Protein AF-A0A402A003-F1 (afdb_monomer_lite)

InterPro domains:
  IPR013525 ABC-2 type transporter, transmembrane domain [PF01061] (1-75)

Sequence (117 aa):
MMILSALSGASFGLTLGTAVKPEQIGVMNATILLPLIFLGSAFFSWGGLASIRWFQIVTLFNPLTYAAEGMRGIMIPTGLPGSVPVLDFQWVILGLLVTIALFLVLGVRGFVSRAVR

Organism: NCBI:txid2014871

Radius of gyration: 15.88 Å; chains: 1; bounding box: 38×28×46 Å

pLDDT: mean 90.94, std 6.94, range [55.12, 98.06]

Secondary structure (DSSP, 8-state):
-HHHHHHHHHHHHHHHHHHS-GGGHHHHHHHHHHHHHHTTTTSS-TGGGTTSHHHHHHHHT-HHHHHHHHHHHHHS--SSTTPPP---HHHHHHHHHHHHHHHHHHHHHHHHHHH--

Structure (mmCIF, N/CA/C/O backbone):
data_AF-A0A402A003-F1
#
_entry.id   AF-A0A402A003-F1
#
loop_
_atom_site.group_PDB
_atom_site.id
_atom_site.type_symbol
_atom_site.label_atom_id
_atom_site.label_alt_id
_atom_site.label_comp_id
_atom_site.label_asym_id
_atom_site.label_entity_id
_atom_site.label_seq_id
_atom_site.pdbx_PDB_ins_code
_atom_site.Cartn_x
_atom_site.Cartn_y
_atom_site.Cartn_z
_atom_site.occupancy
_atom_site.B_iso_or_equiv
_atom_site.auth_seq_id
_atom_site.auth_comp_id
_atom_site.auth_asym_id
_atom_site.auth_atom_id
_atom_site.pdbx_PDB_model_num
ATOM 1 N N . MET A 1 1 ? 4.840 12.181 -6.209 1.00 89.75 1 MET A N 1
ATOM 2 C CA . MET A 1 1 ? 5.026 10.818 -5.663 1.00 89.75 1 MET A CA 1
ATOM 3 C C . MET A 1 1 ? 5.183 10.803 -4.156 1.00 89.75 1 MET A C 1
ATOM 5 O O . MET A 1 1 ? 4.328 10.207 -3.528 1.00 89.75 1 MET A O 1
ATOM 9 N N . MET A 1 2 ? 6.153 11.510 -3.560 1.00 92.56 2 MET A N 1
ATOM 10 C CA . MET A 1 2 ? 6.322 11.537 -2.092 1.00 92.56 2 MET A CA 1
ATOM 11 C C . MET A 1 2 ? 5.030 11.805 -1.305 1.00 92.56 2 MET A C 1
ATOM 13 O O . MET A 1 2 ? 4.711 11.044 -0.403 1.00 92.56 2 MET A O 1
ATOM 17 N N . ILE A 1 3 ? 4.260 12.834 -1.679 1.00 96.38 3 ILE A N 1
ATOM 18 C CA . ILE A 1 3 ? 3.006 13.173 -0.985 1.00 96.38 3 ILE A CA 1
ATOM 19 C C . ILE A 1 3 ? 1.978 12.037 -1.097 1.00 96.38 3 ILE A C 1
ATOM 21 O O . ILE A 1 3 ? 1.383 11.654 -0.098 1.00 96.38 3 ILE A O 1
ATOM 25 N N . LEU A 1 4 ? 1.796 11.460 -2.290 1.00 95.81 4 LEU A N 1
ATOM 26 C CA . LEU A 1 4 ? 0.855 10.353 -2.499 1.00 95.81 4 LEU A CA 1
ATOM 27 C C . LEU A 1 4 ? 1.279 9.103 -1.718 1.00 95.81 4 LEU A C 1
ATOM 29 O O . LEU A 1 4 ? 0.456 8.496 -1.043 1.00 95.81 4 LEU A O 1
ATOM 33 N N . SER A 1 5 ? 2.566 8.756 -1.744 1.00 95.12 5 SER A N 1
ATOM 34 C CA . SER A 1 5 ? 3.101 7.635 -0.968 1.00 95.12 5 SER A CA 1
ATOM 35 C C . SER A 1 5 ? 2.951 7.869 0.540 1.00 95.12 5 SER A C 1
ATOM 37 O O . SER A 1 5 ? 2.573 6.952 1.265 1.00 95.12 5 SER A O 1
ATOM 39 N N . ALA A 1 6 ? 3.179 9.097 1.017 1.00 96.06 6 ALA A N 1
ATOM 40 C CA . ALA A 1 6 ? 3.000 9.462 2.420 1.00 96.06 6 ALA A CA 1
ATOM 41 C C . ALA A 1 6 ? 1.527 9.383 2.851 1.00 96.06 6 ALA A C 1
ATOM 43 O O . ALA A 1 6 ? 1.228 8.791 3.884 1.00 96.06 6 ALA A O 1
ATOM 44 N N . LEU A 1 7 ? 0.597 9.907 2.046 1.00 97.25 7 LEU A N 1
ATOM 45 C CA . LEU A 1 7 ? -0.845 9.810 2.306 1.00 97.25 7 LEU A CA 1
ATOM 46 C C . LEU A 1 7 ? -1.334 8.357 2.278 1.00 97.25 7 LEU A C 1
ATOM 48 O O . LEU A 1 7 ? -2.146 7.955 3.111 1.00 97.25 7 LEU A O 1
ATOM 52 N N . SER A 1 8 ? -0.816 7.552 1.352 1.00 96.50 8 SER A N 1
ATOM 53 C CA . SER A 1 8 ? -1.082 6.116 1.279 1.00 96.50 8 SER A CA 1
ATOM 54 C C . SER A 1 8 ? -0.603 5.399 2.546 1.00 96.50 8 SER A C 1
ATOM 56 O O . SER A 1 8 ? -1.353 4.631 3.141 1.00 96.50 8 SER A O 1
ATOM 58 N N . GLY A 1 9 ? 0.620 5.680 3.004 1.00 94.50 9 GLY A N 1
ATOM 59 C CA . GLY A 1 9 ? 1.152 5.122 4.250 1.00 94.50 9 GLY A CA 1
ATOM 60 C C . GLY A 1 9 ? 0.372 5.577 5.487 1.00 94.50 9 GLY A C 1
ATOM 61 O O . GLY A 1 9 ? 0.055 4.760 6.348 1.00 94.50 9 GLY A O 1
ATOM 62 N N . ALA A 1 10 ? -0.000 6.857 5.553 1.00 95.81 10 ALA A N 1
ATOM 63 C CA . ALA A 1 10 ? -0.764 7.422 6.662 1.00 95.81 10 ALA A CA 1
ATOM 64 C C . ALA A 1 10 ? -2.183 6.836 6.754 1.00 95.81 10 ALA A C 1
ATOM 66 O O . ALA A 1 10 ? -2.619 6.445 7.835 1.00 95.81 10 ALA A O 1
ATOM 67 N N . SER A 1 11 ? -2.894 6.725 5.628 1.00 96.50 11 SER A N 1
ATOM 68 C CA . SER A 1 11 ? -4.236 6.122 5.577 1.00 96.50 11 SER A CA 1
ATOM 69 C C . SER A 1 11 ? -4.215 4.627 5.915 1.00 96.50 11 SER A C 1
ATOM 71 O O . SER A 1 11 ? -5.063 4.149 6.675 1.00 96.50 11 SER A O 1
ATOM 73 N N . PHE A 1 12 ? -3.208 3.897 5.430 1.00 94.62 12 PHE A N 1
ATOM 74 C CA . PHE A 1 12 ? -2.981 2.503 5.806 1.00 94.62 12 PHE A CA 1
ATOM 75 C C . PHE A 1 12 ? -2.706 2.358 7.312 1.00 94.62 12 PHE A C 1
ATOM 77 O O . PHE A 1 12 ? -3.363 1.566 7.989 1.00 94.62 12 PHE A O 1
ATOM 84 N N . GLY A 1 13 ? -1.807 3.180 7.864 1.00 93.06 13 GLY A N 1
ATOM 85 C CA . GLY A 1 13 ? -1.495 3.208 9.295 1.00 93.06 13 GLY A CA 1
ATOM 86 C C . GLY A 1 13 ? -2.708 3.541 10.170 1.00 93.06 13 GLY A C 1
ATOM 87 O O . GLY A 1 13 ? -2.933 2.873 11.179 1.00 93.06 13 GLY A O 1
ATOM 88 N N . LEU A 1 14 ? -3.542 4.502 9.754 1.00 94.75 14 LEU A N 1
ATOM 89 C CA . LEU A 1 14 ? -4.807 4.827 10.424 1.00 94.75 14 LEU A CA 1
ATOM 90 C C . LEU A 1 14 ? -5.755 3.619 10.459 1.00 94.75 14 LEU A C 1
ATOM 92 O O . LEU A 1 14 ? -6.367 3.335 11.490 1.00 94.75 14 LEU A O 1
ATOM 96 N N . THR A 1 15 ? -5.868 2.887 9.349 1.00 94.38 15 THR A N 1
ATOM 97 C CA . THR A 1 15 ? -6.706 1.679 9.292 1.00 94.38 15 THR A CA 1
ATOM 98 C C . THR A 1 15 ? -6.200 0.612 10.252 1.00 94.38 15 THR A C 1
ATOM 100 O O . THR A 1 15 ? -6.983 0.057 11.016 1.00 94.38 15 THR A O 1
ATOM 103 N N . LEU A 1 16 ? -4.892 0.354 10.282 1.00 92.25 16 LEU A N 1
ATOM 104 C CA . LEU A 1 16 ? -4.316 -0.625 11.205 1.00 92.25 16 LEU A CA 1
ATOM 105 C C . LEU A 1 16 ? -4.502 -0.222 12.673 1.00 92.25 16 LEU A C 1
ATOM 107 O O . LEU A 1 16 ? -4.943 -1.039 13.483 1.00 92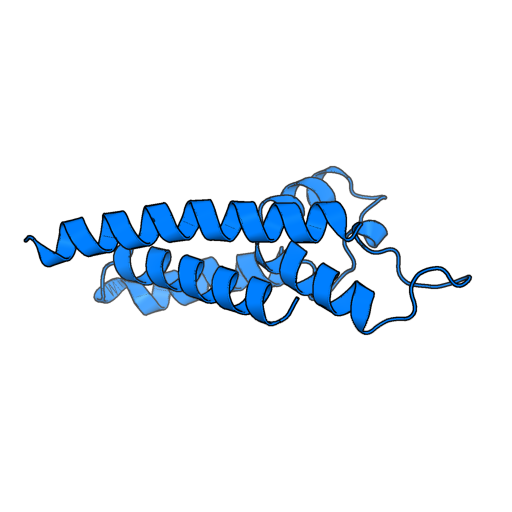.25 16 LEU A O 1
ATOM 111 N N . GLY A 1 17 ? -4.252 1.048 13.005 1.00 90.81 17 GLY A N 1
ATOM 112 C CA . GLY A 1 17 ? -4.425 1.570 14.364 1.00 90.81 17 GLY A CA 1
ATOM 113 C C . GLY A 1 17 ? -5.875 1.522 14.861 1.00 90.81 17 GLY A C 1
ATOM 114 O O . GLY A 1 17 ? -6.119 1.368 16.057 1.00 90.81 17 GLY A O 1
ATOM 115 N N . THR A 1 18 ? -6.848 1.604 13.951 1.00 92.25 18 THR A N 1
ATOM 116 C CA . THR A 1 18 ? -8.281 1.520 14.280 1.00 92.25 18 THR A CA 1
ATOM 117 C C . THR A 1 18 ? -8.847 0.102 14.197 1.00 92.25 18 THR A C 1
ATOM 119 O O . THR A 1 18 ? -9.856 -0.182 14.842 1.00 92.25 18 THR A O 1
ATOM 122 N N . ALA A 1 19 ? -8.211 -0.811 13.460 1.00 89.38 19 ALA A N 1
ATOM 123 C CA . ALA A 1 19 ? -8.647 -2.201 13.336 1.00 89.38 19 ALA A CA 1
ATOM 124 C C . ALA A 1 19 ? -8.131 -3.087 14.479 1.00 89.38 19 ALA A C 1
ATOM 126 O O . ALA A 1 19 ? -8.853 -3.959 14.960 1.00 89.38 19 ALA A O 1
ATOM 127 N N . VAL A 1 20 ? -6.905 -2.855 14.948 1.00 89.31 20 VAL A N 1
ATOM 128 C CA . VAL A 1 20 ? -6.234 -3.749 15.901 1.00 89.31 20 VAL A CA 1
ATOM 129 C C . VAL A 1 20 ? -6.428 -3.281 17.342 1.00 89.31 20 VAL A C 1
ATOM 131 O O . VAL A 1 20 ? -6.608 -2.090 17.617 1.00 89.31 20 VAL A O 1
ATOM 134 N N . LYS A 1 21 ? -6.493 -4.237 18.274 1.00 86.94 21 LYS A N 1
ATOM 135 C CA . LYS A 1 21 ? -6.551 -3.949 19.710 1.00 86.94 21 LYS A CA 1
ATOM 136 C C . LYS A 1 21 ? -5.150 -3.606 20.237 1.00 86.94 21 LYS A C 1
ATOM 138 O O . LYS A 1 21 ? -4.187 -4.208 19.758 1.00 86.94 21 LYS A O 1
ATOM 143 N N . PRO A 1 22 ? -5.006 -2.702 21.220 1.00 84.50 22 PRO A N 1
ATOM 144 C CA . PRO A 1 22 ? -3.697 -2.281 21.725 1.00 84.50 22 PRO A CA 1
ATOM 145 C C . PRO A 1 22 ? -2.781 -3.439 22.141 1.00 84.50 22 PRO A C 1
ATOM 147 O O . PRO A 1 22 ? -1.580 -3.407 21.881 1.00 84.50 22 PRO A O 1
ATOM 150 N N . GLU A 1 23 ? -3.354 -4.510 22.692 1.00 90.12 23 GLU A N 1
ATOM 151 C CA . GLU A 1 23 ? -2.610 -5.674 23.189 1.00 90.12 23 GLU A CA 1
ATOM 152 C C . GLU A 1 23 ? -1.969 -6.499 22.059 1.00 90.12 23 GLU A C 1
ATOM 154 O O . GLU A 1 23 ? -1.043 -7.272 22.293 1.00 90.12 23 GLU A O 1
ATOM 159 N N . GLN A 1 24 ? -2.444 -6.337 20.820 1.00 89.94 24 GLN A N 1
ATOM 160 C CA . GLN A 1 24 ? -2.000 -7.095 19.648 1.00 89.94 24 GLN A CA 1
ATOM 161 C C . GLN A 1 24 ? -1.135 -6.272 18.685 1.00 89.94 24 GLN A C 1
ATOM 163 O O . GLN A 1 24 ? -0.768 -6.782 17.627 1.00 89.94 24 GLN A O 1
ATOM 168 N N . ILE A 1 25 ? -0.771 -5.029 19.025 1.00 87.12 25 ILE A N 1
ATOM 169 C CA . ILE A 1 25 ? 0.016 -4.151 18.137 1.00 87.12 25 ILE A CA 1
ATOM 170 C C . ILE A 1 25 ? 1.354 -4.795 17.754 1.00 87.12 25 ILE A C 1
ATOM 172 O O . ILE A 1 25 ? 1.731 -4.767 16.584 1.00 87.12 25 ILE A O 1
ATOM 176 N N . GLY A 1 26 ? 2.054 -5.418 18.709 1.00 85.06 26 GLY A N 1
ATOM 177 C CA . GLY A 1 26 ? 3.330 -6.089 18.436 1.00 85.06 26 GLY A CA 1
ATOM 178 C C . GLY A 1 26 ? 3.190 -7.244 17.438 1.00 85.06 26 GLY A C 1
ATOM 179 O O . GLY A 1 26 ? 3.963 -7.336 16.484 1.00 85.06 26 GLY A O 1
ATOM 180 N N . VAL A 1 27 ? 2.158 -8.079 17.612 1.00 88.31 27 VAL A N 1
ATOM 181 C CA . VAL A 1 27 ? 1.858 -9.205 16.711 1.00 88.31 27 VAL A CA 1
ATOM 182 C C . VAL A 1 27 ? 1.450 -8.693 15.331 1.00 88.31 27 VAL A C 1
ATOM 184 O O . VAL A 1 27 ? 2.000 -9.135 14.329 1.00 88.31 27 VAL A O 1
ATOM 187 N N . MET A 1 28 ? 0.555 -7.704 15.271 1.00 91.38 28 MET A N 1
ATOM 188 C CA . MET A 1 28 ? 0.154 -7.044 14.027 1.00 91.38 28 MET A CA 1
ATOM 189 C C . MET A 1 28 ? 1.365 -6.518 13.257 1.00 91.38 28 MET A C 1
ATOM 191 O O . MET A 1 28 ? 1.476 -6.759 12.058 1.00 91.38 28 MET A O 1
ATOM 195 N N . ASN A 1 29 ? 2.277 -5.819 13.935 1.00 84.56 29 ASN A N 1
ATOM 196 C CA . ASN A 1 29 ? 3.459 -5.248 13.307 1.00 84.56 29 ASN A CA 1
ATOM 197 C C . ASN A 1 29 ? 4.335 -6.335 12.668 1.00 84.56 29 ASN A C 1
ATOM 199 O O . ASN A 1 29 ? 4.692 -6.228 11.498 1.00 84.56 29 ASN A O 1
ATOM 203 N N . ALA A 1 30 ? 4.619 -7.412 13.405 1.00 87.12 30 ALA A N 1
ATOM 204 C CA . ALA A 1 30 ? 5.418 -8.527 12.903 1.00 87.12 30 ALA A CA 1
ATOM 205 C C . ALA A 1 30 ? 4.738 -9.264 11.734 1.00 87.12 30 ALA A C 1
ATOM 207 O O . ALA A 1 30 ? 5.392 -9.596 10.747 1.00 87.12 30 ALA A O 1
ATOM 208 N N . THR A 1 31 ? 3.425 -9.495 11.821 1.00 89.50 31 THR A N 1
ATOM 209 C CA . THR A 1 31 ? 2.677 -10.263 10.817 1.00 89.50 31 THR A CA 1
ATOM 210 C C . THR A 1 31 ? 2.365 -9.463 9.557 1.00 89.50 31 THR A C 1
ATOM 212 O O . THR A 1 31 ? 2.286 -10.058 8.490 1.00 89.50 31 THR A O 1
ATOM 215 N N . ILE A 1 32 ? 2.185 -8.142 9.643 1.00 91.00 32 ILE A N 1
ATOM 216 C CA . ILE A 1 32 ? 1.796 -7.315 8.491 1.00 91.00 32 ILE A CA 1
ATOM 217 C C . ILE A 1 32 ? 3.008 -6.676 7.822 1.00 91.00 32 ILE A C 1
ATOM 219 O O . ILE A 1 32 ? 3.092 -6.709 6.596 1.00 91.00 32 ILE A O 1
ATOM 223 N N . LEU A 1 33 ? 3.954 -6.112 8.584 1.00 89.31 33 LEU A N 1
ATOM 224 C CA . LEU A 1 33 ? 5.079 -5.397 7.973 1.00 89.31 33 LEU A CA 1
ATOM 225 C C . LEU A 1 33 ? 5.947 -6.317 7.130 1.00 89.31 33 LEU A C 1
ATOM 227 O O . LEU A 1 33 ? 6.371 -5.919 6.050 1.00 89.31 33 LEU A O 1
ATOM 231 N N . LEU A 1 34 ? 6.209 -7.536 7.605 1.00 91.62 34 LEU A N 1
ATOM 232 C CA . LEU A 1 34 ? 7.098 -8.446 6.899 1.00 91.62 34 LEU A CA 1
ATOM 233 C C . LEU A 1 34 ? 6.532 -8.812 5.510 1.00 91.62 34 LEU A C 1
ATOM 235 O O . LEU A 1 34 ? 7.204 -8.516 4.521 1.00 91.62 34 LEU A O 1
ATOM 239 N N . PRO A 1 35 ? 5.295 -9.331 5.369 1.00 90.69 35 PRO A N 1
ATOM 240 C CA . PRO A 1 35 ? 4.691 -9.527 4.053 1.00 90.69 35 PRO A CA 1
ATOM 241 C C . PRO A 1 35 ? 4.577 -8.234 3.249 1.00 90.69 35 PRO A C 1
ATOM 243 O O . PRO A 1 35 ? 4.830 -8.251 2.051 1.00 90.69 35 PRO A O 1
ATOM 246 N N . LEU A 1 36 ? 4.238 -7.107 3.882 1.00 93.00 36 LEU A N 1
ATOM 247 C CA . LEU A 1 36 ? 4.101 -5.831 3.182 1.00 93.00 36 LEU A CA 1
ATOM 248 C C . LEU A 1 36 ? 5.422 -5.390 2.537 1.00 93.00 36 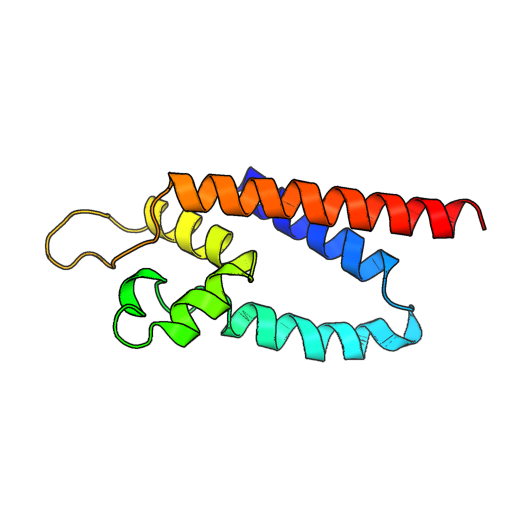LEU A C 1
ATOM 250 O O . LEU A 1 36 ? 5.420 -4.923 1.404 1.00 93.00 36 LEU A O 1
ATOM 254 N N . ILE A 1 37 ? 6.551 -5.555 3.224 1.00 92.31 37 ILE A N 1
ATOM 255 C CA . ILE A 1 37 ? 7.864 -5.163 2.704 1.00 92.31 37 ILE A CA 1
ATOM 256 C C . ILE A 1 37 ? 8.350 -6.163 1.653 1.00 92.31 37 ILE A C 1
ATOM 258 O O . ILE A 1 37 ? 8.803 -5.747 0.592 1.00 92.31 37 ILE A O 1
ATOM 262 N N . PHE A 1 38 ? 8.230 -7.469 1.911 1.00 91.88 38 PHE A N 1
ATOM 263 C CA . PHE A 1 38 ? 8.720 -8.505 0.993 1.00 91.88 38 PHE A CA 1
ATOM 264 C C . PHE A 1 38 ? 7.879 -8.640 -0.279 1.00 91.88 38 PHE A C 1
ATOM 266 O O . PHE A 1 38 ? 8.423 -8.924 -1.342 1.00 91.88 38 PHE A O 1
ATOM 273 N N . LEU A 1 39 ? 6.562 -8.443 -0.185 1.00 93.12 39 LEU A N 1
ATOM 274 C CA . LEU A 1 39 ? 5.661 -8.424 -1.342 1.00 93.12 39 LEU A CA 1
ATOM 275 C C . LEU A 1 39 ? 5.566 -7.034 -1.978 1.00 93.12 39 LEU A C 1
ATOM 277 O O . LEU A 1 39 ? 4.961 -6.888 -3.035 1.00 93.12 39 LEU A O 1
ATOM 281 N N . GLY A 1 40 ? 6.100 -6.001 -1.329 1.00 88.00 40 GLY A N 1
ATOM 282 C CA . GLY A 1 40 ? 6.249 -4.690 -1.938 1.00 88.00 40 GLY A CA 1
ATOM 283 C C . GLY A 1 40 ? 7.476 -4.730 -2.832 1.00 88.00 40 GLY A C 1
ATOM 284 O O . GLY A 1 40 ? 8.518 -5.228 -2.417 1.00 88.00 40 GLY A O 1
ATOM 285 N N . SER A 1 41 ? 7.391 -4.192 -4.046 1.00 92.69 41 SER A N 1
ATOM 286 C CA . SER A 1 41 ? 8.506 -4.088 -5.009 1.00 92.69 41 SER A CA 1
ATOM 287 C C . SER A 1 41 ? 9.642 -3.137 -4.564 1.00 92.69 41 SER A C 1
ATOM 289 O O . SER A 1 41 ? 10.243 -2.388 -5.341 1.00 92.69 41 SER A O 1
ATOM 291 N N . ALA A 1 42 ? 9.956 -3.139 -3.270 1.00 90.38 42 ALA A N 1
ATOM 292 C CA . ALA A 1 42 ? 11.078 -2.452 -2.665 1.00 90.38 42 ALA A CA 1
ATOM 293 C C . ALA A 1 42 ? 12.407 -3.102 -3.082 1.00 90.38 42 ALA A C 1
ATOM 295 O O . ALA A 1 42 ? 13.340 -2.382 -3.440 1.00 90.38 42 ALA A O 1
ATOM 296 N N . PHE A 1 43 ? 12.472 -4.441 -3.091 1.00 90.94 43 PHE A N 1
ATOM 297 C CA . PHE A 1 43 ? 13.696 -5.211 -3.372 1.00 90.94 43 PHE A CA 1
ATOM 298 C C . PHE A 1 43 ? 13.849 -5.673 -4.827 1.00 90.94 43 PHE A C 1
ATOM 300 O O . PHE A 1 43 ? 14.941 -6.045 -5.244 1.00 90.94 43 PHE A O 1
ATOM 307 N N . PHE A 1 44 ? 12.771 -5.654 -5.603 1.00 90.69 44 PHE A N 1
ATOM 308 C CA . PHE A 1 44 ? 12.735 -6.035 -7.016 1.00 90.69 44 PHE A CA 1
ATOM 309 C C . PHE A 1 44 ? 11.905 -5.006 -7.785 1.00 90.69 44 PHE A C 1
ATOM 311 O O . PHE A 1 44 ? 11.074 -4.334 -7.182 1.00 90.69 44 PHE A O 1
ATOM 318 N N . SER A 1 45 ? 12.087 -4.875 -9.101 1.00 91.81 45 SER A N 1
ATOM 319 C CA . SER A 1 45 ? 11.166 -4.057 -9.901 1.00 91.81 45 SER A CA 1
ATOM 320 C C . SER A 1 45 ? 9.942 -4.863 -10.307 1.00 91.81 45 SER A C 1
ATOM 322 O O . SER A 1 45 ? 10.032 -6.070 -10.551 1.00 91.81 45 SER A O 1
ATOM 324 N N . TRP A 1 46 ? 8.792 -4.199 -10.411 1.00 93.38 46 TRP A N 1
ATOM 325 C CA . TRP A 1 46 ? 7.571 -4.880 -10.827 1.00 93.38 46 TRP A CA 1
ATOM 326 C C . TRP A 1 46 ? 7.700 -5.424 -12.254 1.00 93.38 46 TRP A C 1
ATOM 328 O O . TRP A 1 46 ? 7.273 -6.544 -12.529 1.00 93.38 46 TRP A O 1
ATOM 338 N N . GLY A 1 47 ? 8.349 -4.678 -13.154 1.00 89.44 47 GLY A N 1
ATOM 339 C CA . GLY A 1 47 ? 8.612 -5.126 -14.523 1.00 89.44 47 GLY A CA 1
ATOM 340 C C . GLY A 1 47 ? 9.566 -6.325 -14.609 1.00 89.44 47 GLY A C 1
ATOM 341 O O . GLY A 1 47 ? 9.420 -7.162 -15.498 1.00 89.44 47 GLY A O 1
ATOM 342 N N . GLY A 1 48 ? 10.494 -6.468 -13.657 1.00 89.00 48 GLY A N 1
ATOM 343 C CA . GLY A 1 48 ? 11.438 -7.588 -13.588 1.00 89.00 48 GLY A CA 1
ATOM 344 C C . GLY A 1 48 ? 10.781 -8.929 -13.247 1.00 89.00 48 GLY A C 1
ATOM 345 O O . GLY A 1 48 ? 11.366 -9.981 -13.488 1.00 89.00 48 GLY A O 1
ATOM 346 N N . LEU A 1 49 ? 9.542 -8.908 -12.747 1.00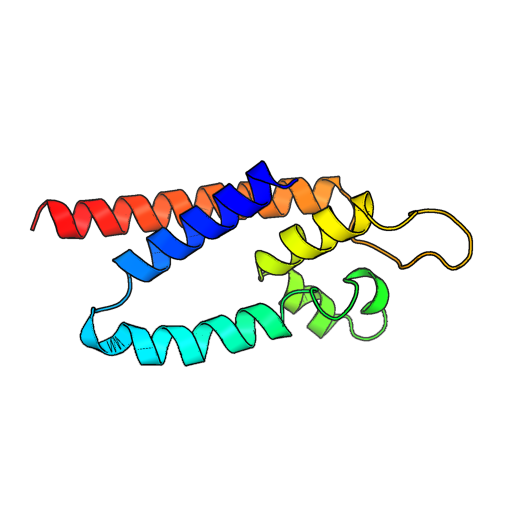 90.75 49 LEU A N 1
ATOM 347 C CA . LEU A 1 49 ? 8.755 -10.102 -12.439 1.00 90.75 49 LEU A CA 1
ATOM 348 C C . LEU A 1 49 ? 7.974 -10.662 -13.639 1.00 90.75 49 LEU A C 1
ATOM 350 O O . LEU A 1 49 ? 7.152 -11.558 -13.454 1.00 90.75 49 LEU A O 1
ATOM 354 N N . ALA A 1 50 ? 8.213 -10.175 -14.862 1.00 88.62 50 ALA A N 1
ATOM 355 C CA . ALA A 1 50 ? 7.488 -10.618 -16.057 1.00 88.62 50 ALA A CA 1
ATOM 356 C C . ALA A 1 50 ? 7.534 -12.144 -16.286 1.00 88.62 50 ALA A C 1
ATOM 358 O O . ALA A 1 50 ? 6.581 -12.712 -16.817 1.00 88.62 50 ALA A O 1
ATOM 359 N N . SER A 1 51 ? 8.602 -12.819 -15.847 1.00 92.00 51 SER A N 1
ATOM 360 C CA . SER A 1 51 ? 8.742 -14.280 -15.918 1.00 92.00 51 SER A CA 1
ATOM 361 C C . SER A 1 51 ? 7.902 -15.040 -14.880 1.00 92.00 51 SER A C 1
ATOM 363 O O . SER A 1 51 ? 7.591 -16.210 -15.088 1.00 92.00 51 SER A O 1
ATOM 365 N N . ILE A 1 52 ? 7.497 -14.396 -13.778 1.00 95.06 52 ILE A N 1
ATOM 366 C CA . ILE A 1 52 ? 6.743 -14.998 -12.666 1.00 95.06 52 ILE A CA 1
ATOM 367 C C . ILE A 1 52 ? 5.419 -14.240 -12.489 1.00 95.06 52 ILE A C 1
ATOM 369 O O . ILE A 1 52 ? 5.182 -13.527 -11.509 1.00 95.06 52 ILE A O 1
ATOM 373 N N . ARG A 1 53 ? 4.526 -14.398 -13.473 1.00 93.69 53 ARG A N 1
ATOM 374 C CA . ARG A 1 53 ? 3.331 -13.552 -13.627 1.00 93.69 53 ARG A CA 1
ATOM 375 C C . ARG A 1 53 ? 2.351 -13.611 -12.453 1.00 93.69 53 ARG A C 1
ATOM 377 O O . ARG A 1 53 ? 1.748 -12.596 -12.119 1.00 93.69 53 ARG A O 1
ATOM 384 N N . TRP A 1 54 ? 2.203 -14.763 -11.799 1.00 95.44 54 TRP A N 1
ATOM 385 C CA . TRP A 1 54 ? 1.323 -14.889 -10.631 1.00 95.44 54 TRP A CA 1
ATOM 386 C C . TRP A 1 54 ? 1.810 -14.014 -9.465 1.00 95.44 54 TRP A C 1
ATOM 388 O O . TRP A 1 54 ? 1.018 -13.296 -8.859 1.00 95.44 54 TRP A O 1
ATOM 398 N N . PHE A 1 55 ? 3.121 -14.006 -9.201 1.00 94.44 55 PHE A N 1
ATOM 399 C CA . PHE A 1 55 ? 3.722 -13.202 -8.140 1.00 94.44 55 PHE A CA 1
ATOM 400 C C . PHE A 1 55 ? 3.649 -11.716 -8.495 1.00 94.44 55 PHE A C 1
ATOM 402 O O . PHE A 1 55 ? 3.269 -10.887 -7.673 1.00 94.44 55 PHE A O 1
ATOM 409 N N . GLN A 1 56 ? 3.884 -11.386 -9.765 1.00 94.44 56 GLN A N 1
ATOM 410 C CA . GLN A 1 56 ? 3.713 -10.034 -10.288 1.00 94.44 56 GLN A CA 1
ATOM 411 C C . GLN A 1 56 ? 2.294 -9.481 -10.067 1.00 94.44 56 GLN A C 1
ATOM 413 O O . GLN A 1 56 ? 2.144 -8.300 -9.769 1.00 94.44 56 GLN A O 1
ATOM 418 N N . ILE A 1 57 ? 1.255 -10.317 -10.156 1.00 94.69 57 ILE A N 1
ATOM 419 C CA . ILE A 1 57 ? -0.127 -9.911 -9.860 1.00 94.69 57 ILE A CA 1
ATOM 420 C C . ILE A 1 57 ? -0.341 -9.735 -8.351 1.00 94.69 57 ILE A C 1
ATOM 422 O O . ILE A 1 57 ? -0.941 -8.747 -7.940 1.00 94.69 57 ILE A O 1
ATOM 426 N N . VAL A 1 58 ? 0.181 -10.639 -7.513 1.00 94.94 58 VAL A N 1
ATOM 427 C CA . VAL A 1 58 ? 0.065 -10.536 -6.043 1.00 94.94 58 VAL A CA 1
ATOM 428 C C . VAL A 1 58 ? 0.633 -9.210 -5.530 1.00 94.94 58 VAL A C 1
ATOM 430 O O . VAL A 1 58 ? 0.013 -8.550 -4.697 1.00 94.94 58 VAL A O 1
ATOM 433 N N . THR A 1 59 ? 1.776 -8.779 -6.066 1.00 95.25 59 THR A N 1
ATOM 434 C CA . THR A 1 59 ? 2.412 -7.517 -5.656 1.00 95.25 59 THR A CA 1
ATOM 435 C C . THR A 1 59 ? 1.560 -6.279 -5.976 1.00 95.25 59 THR A C 1
ATOM 437 O O . THR A 1 59 ? 1.692 -5.276 -5.281 1.00 95.25 59 THR A O 1
ATOM 440 N N . LEU A 1 60 ? 0.624 -6.329 -6.937 1.00 94.94 60 LEU A N 1
ATOM 441 C CA . LEU A 1 60 ? -0.278 -5.204 -7.250 1.00 94.94 60 LEU A CA 1
ATOM 442 C C . LEU A 1 60 ? -1.327 -4.929 -6.163 1.00 94.94 60 LEU A C 1
ATOM 444 O O . LEU A 1 60 ? -1.862 -3.824 -6.094 1.00 94.94 60 LEU A O 1
ATOM 448 N N . PHE A 1 61 ? -1.623 -5.899 -5.299 1.00 93.62 61 PHE A N 1
ATOM 449 C CA . PHE A 1 61 ? -2.500 -5.675 -4.144 1.00 93.62 61 PHE A CA 1
ATOM 450 C C . PHE A 1 61 ? -1.788 -4.948 -3.002 1.00 93.62 61 PHE A C 1
ATOM 452 O O . PHE A 1 61 ? -2.428 -4.492 -2.055 1.00 93.62 61 PHE A O 1
ATOM 459 N N . ASN A 1 62 ? -0.462 -4.845 -3.074 1.00 95.00 62 ASN A N 1
ATOM 460 C CA . ASN A 1 62 ? 0.339 -4.226 -2.044 1.00 95.00 62 ASN A CA 1
ATOM 461 C C . ASN A 1 62 ? 0.531 -2.727 -2.340 1.00 95.00 62 ASN A C 1
ATOM 463 O O . ASN A 1 62 ? 1.155 -2.376 -3.345 1.00 95.00 62 ASN A O 1
ATOM 467 N N . PRO A 1 63 ? 0.072 -1.821 -1.459 1.00 93.12 63 PRO A N 1
ATOM 468 C CA . PRO A 1 63 ? 0.219 -0.385 -1.678 1.00 93.12 63 PRO A CA 1
ATOM 469 C C . PRO A 1 63 ? 1.680 0.084 -1.717 1.00 93.12 63 PRO A C 1
ATOM 471 O O . PRO A 1 63 ? 2.003 1.069 -2.386 1.00 93.12 63 PRO A O 1
ATOM 474 N N . LEU A 1 64 ? 2.581 -0.644 -1.049 1.00 95.12 64 LEU A N 1
ATOM 475 C CA . LEU A 1 64 ? 4.011 -0.361 -1.057 1.00 95.12 64 LEU A CA 1
ATOM 476 C C . LEU A 1 64 ? 4.625 -0.555 -2.450 1.00 95.12 64 LEU A C 1
ATOM 478 O O . LEU A 1 64 ? 5.592 0.129 -2.772 1.00 95.12 64 LEU A O 1
ATOM 482 N N . THR A 1 65 ? 4.044 -1.415 -3.294 1.00 96.12 65 THR A N 1
ATOM 483 C CA . THR A 1 65 ? 4.496 -1.627 -4.678 1.00 96.12 65 THR A CA 1
ATOM 484 C C . THR A 1 65 ? 4.403 -0.343 -5.489 1.00 96.12 65 THR A C 1
ATOM 486 O O . THR A 1 65 ? 5.376 0.068 -6.115 1.00 96.12 65 THR A O 1
ATOM 489 N N . TYR A 1 66 ? 3.269 0.357 -5.425 1.00 96.25 66 TYR A N 1
ATOM 490 C CA . TYR A 1 66 ? 3.098 1.608 -6.163 1.00 96.25 66 TYR A CA 1
ATOM 491 C C . TYR A 1 66 ? 4.012 2.713 -5.626 1.00 96.25 66 TYR A C 1
ATOM 493 O O . TYR A 1 66 ? 4.589 3.472 -6.403 1.00 96.25 66 TYR A O 1
ATOM 501 N N . ALA A 1 67 ? 4.204 2.783 -4.306 1.00 95.75 67 ALA A N 1
ATOM 502 C CA . ALA A 1 67 ? 5.133 3.737 -3.709 1.00 95.75 67 ALA A CA 1
ATOM 503 C C . ALA A 1 67 ? 6.587 3.471 -4.141 1.00 95.75 67 ALA A C 1
ATOM 505 O O . ALA A 1 67 ? 7.292 4.410 -4.516 1.00 95.75 67 ALA A O 1
ATOM 506 N N . ALA A 1 68 ? 7.021 2.208 -4.119 1.00 94.62 68 ALA A N 1
ATOM 507 C CA . ALA A 1 68 ? 8.366 1.804 -4.509 1.00 94.62 68 ALA A CA 1
ATOM 508 C C . ALA A 1 68 ? 8.614 2.020 -6.009 1.00 94.62 68 ALA A C 1
ATOM 510 O O . ALA A 1 68 ? 9.612 2.645 -6.365 1.00 94.62 68 ALA A O 1
ATOM 511 N N . GLU A 1 69 ? 7.696 1.594 -6.882 1.00 94.62 69 GLU A N 1
ATOM 512 C CA . GLU A 1 69 ? 7.821 1.794 -8.333 1.00 94.62 69 GLU A CA 1
ATOM 513 C C . GLU A 1 69 ? 7.733 3.272 -8.720 1.00 94.62 69 GLU A C 1
ATOM 515 O O . GLU A 1 69 ? 8.507 3.731 -9.554 1.00 94.62 69 GLU A O 1
ATOM 520 N N . GLY A 1 70 ? 6.862 4.053 -8.073 1.00 92.88 70 GLY A N 1
ATOM 521 C CA . GLY A 1 70 ? 6.762 5.492 -8.313 1.00 92.88 70 GLY A CA 1
ATOM 522 C C . GLY A 1 70 ? 8.032 6.253 -7.947 1.00 92.88 70 GLY A C 1
ATOM 523 O O . GLY A 1 70 ? 8.427 7.174 -8.657 1.00 92.88 70 GLY A O 1
ATOM 524 N N . MET A 1 71 ? 8.693 5.866 -6.853 1.00 92.88 71 MET A N 1
ATOM 525 C CA . MET A 1 71 ? 9.998 6.421 -6.482 1.00 92.88 71 MET A CA 1
ATOM 526 C C . MET A 1 71 ? 11.091 5.940 -7.438 1.00 92.88 71 MET A C 1
ATOM 528 O O . MET A 1 71 ? 11.910 6.738 -7.889 1.00 92.88 71 MET A O 1
ATOM 532 N N . ARG A 1 72 ? 11.070 4.654 -7.804 1.00 91.62 72 ARG A N 1
ATOM 533 C CA . ARG A 1 72 ? 12.027 4.045 -8.730 1.00 91.62 72 ARG A CA 1
ATOM 534 C C . ARG A 1 72 ? 12.008 4.706 -10.100 1.00 91.62 72 ARG A C 1
ATOM 536 O O . ARG A 1 72 ? 13.070 5.061 -10.593 1.00 91.62 72 ARG A O 1
ATOM 543 N N . GLY A 1 73 ? 10.824 4.920 -10.669 1.00 90.38 73 GLY A N 1
ATOM 544 C CA . GLY A 1 73 ? 10.662 5.567 -11.969 1.00 90.38 73 GLY A CA 1
ATOM 545 C C . GLY A 1 73 ? 11.114 7.029 -11.995 1.00 90.38 73 GLY A C 1
ATOM 546 O O . GLY A 1 73 ? 11.363 7.563 -13.067 1.00 90.38 73 GLY A O 1
ATOM 547 N N . ILE A 1 74 ? 11.222 7.688 -10.833 1.00 90.38 74 ILE A N 1
ATOM 548 C CA . ILE A 1 74 ? 11.749 9.060 -10.723 1.00 90.38 74 ILE A CA 1
ATOM 549 C C . ILE A 1 74 ? 13.263 9.057 -10.494 1.00 90.38 74 ILE A C 1
ATOM 551 O O . ILE A 1 74 ? 13.968 9.918 -11.011 1.00 90.38 74 ILE A O 1
ATOM 555 N N . MET A 1 75 ? 13.760 8.129 -9.675 1.00 88.06 75 MET A N 1
ATOM 556 C CA . MET A 1 75 ? 15.159 8.101 -9.235 1.00 88.06 75 MET A CA 1
ATOM 557 C C . MET A 1 75 ? 16.092 7.399 -10.221 1.00 88.06 75 MET A C 1
ATOM 559 O O . MET A 1 75 ? 17.285 7.693 -10.243 1.00 88.06 75 MET A O 1
ATOM 563 N N . ILE A 1 76 ? 15.575 6.452 -11.003 1.00 86.06 76 ILE A N 1
ATOM 564 C CA . ILE A 1 76 ? 16.353 5.676 -11.967 1.00 86.06 76 ILE A CA 1
ATOM 565 C C . ILE A 1 76 ? 16.022 6.179 -13.376 1.00 86.06 76 ILE A C 1
ATOM 567 O O . ILE A 1 76 ? 14.842 6.333 -13.685 1.00 86.06 76 ILE A O 1
ATOM 571 N N . PRO A 1 77 ? 17.018 6.400 -14.257 1.00 73.38 77 PRO A N 1
ATOM 572 C CA . PRO A 1 77 ? 16.767 6.721 -15.658 1.00 73.38 77 PRO A CA 1
ATOM 573 C C . PRO A 1 77 ? 15.963 5.602 -16.334 1.00 73.38 77 PRO A C 1
ATOM 575 O O . PRO A 1 77 ? 16.476 4.511 -16.581 1.00 73.38 77 PRO A O 1
ATOM 578 N N . THR A 1 78 ? 14.691 5.863 -16.620 1.00 70.94 78 THR A N 1
ATOM 579 C CA . THR A 1 78 ? 13.797 4.933 -17.319 1.00 70.94 78 THR A CA 1
ATOM 580 C C . THR A 1 78 ? 13.848 5.182 -18.824 1.00 70.94 78 THR A C 1
ATOM 582 O O . THR A 1 78 ? 13.780 6.333 -19.251 1.00 70.94 78 THR A O 1
ATOM 585 N N . GLY A 1 79 ? 13.925 4.125 -19.638 1.00 67.31 79 GLY A N 1
ATOM 586 C CA . GLY A 1 79 ? 13.813 4.227 -21.102 1.00 67.31 79 GLY A CA 1
ATOM 587 C C . GLY A 1 79 ? 15.138 4.226 -21.872 1.00 67.31 79 GLY A C 1
ATOM 588 O O . GLY A 1 79 ? 15.120 4.311 -23.097 1.00 67.31 79 GLY A O 1
ATOM 589 N N . LEU A 1 80 ? 16.279 4.080 -21.189 1.00 74.50 80 LEU A N 1
ATOM 590 C CA . LEU A 1 80 ? 17.561 3.775 -21.837 1.00 74.50 80 LEU A CA 1
ATOM 591 C C . LEU A 1 80 ? 17.765 2.255 -21.995 1.00 74.50 80 LEU A C 1
ATOM 593 O O . LEU A 1 80 ? 17.223 1.478 -21.197 1.00 74.50 80 LEU A O 1
ATOM 597 N N . PRO A 1 81 ? 18.581 1.807 -22.971 1.00 68.31 81 PRO A N 1
ATOM 598 C CA . PRO A 1 81 ? 18.994 0.409 -23.078 1.00 68.31 81 PRO A CA 1
ATOM 599 C C . PRO A 1 81 ? 19.632 -0.070 -21.765 1.00 68.31 81 PRO A C 1
ATOM 601 O O . PRO A 1 81 ? 20.567 0.553 -21.268 1.00 68.31 81 PRO A O 1
ATOM 604 N N . GLY A 1 82 ? 19.110 -1.155 -21.187 1.00 71.38 82 GLY A N 1
ATOM 605 C CA . GLY A 1 82 ? 19.578 -1.692 -19.901 1.00 71.38 82 GLY A CA 1
ATOM 606 C C . GLY A 1 82 ? 18.957 -1.050 -18.652 1.00 71.38 82 GLY A C 1
ATOM 607 O O . GLY A 1 82 ? 19.334 -1.417 -17.540 1.00 71.38 82 GLY A O 1
ATOM 608 N N . SER A 1 83 ? 18.005 -0.120 -18.800 1.00 78.44 83 SER A N 1
ATOM 609 C CA . SER A 1 83 ? 17.253 0.420 -17.660 1.00 78.44 83 SER A CA 1
ATOM 610 C C . SER A 1 83 ? 16.340 -0.631 -17.018 1.00 78.44 83 SER A C 1
ATOM 612 O O . SER A 1 83 ? 15.854 -1.559 -17.667 1.00 78.44 83 SER A O 1
ATOM 614 N N . VAL A 1 84 ? 16.119 -0.488 -15.709 1.00 81.31 84 VAL A N 1
ATOM 615 C CA . VAL A 1 84 ? 15.257 -1.389 -14.939 1.00 81.31 84 VAL A CA 1
ATOM 616 C C . VAL A 1 84 ? 13.803 -1.190 -15.388 1.00 81.31 84 VAL A C 1
ATOM 618 O O . VAL A 1 84 ? 13.323 -0.056 -15.342 1.00 81.31 84 VAL A O 1
ATOM 621 N N . PRO A 1 85 ? 13.077 -2.249 -15.795 1.00 85.56 85 PRO A N 1
ATOM 622 C CA . PRO A 1 85 ? 11.688 -2.113 -16.212 1.00 85.56 85 PRO A CA 1
ATOM 623 C C . PRO A 1 85 ? 10.820 -1.769 -14.998 1.00 85.56 85 PRO A C 1
ATOM 625 O O . PRO A 1 85 ? 10.806 -2.510 -14.010 1.00 85.56 85 PRO A O 1
ATOM 628 N N . VAL A 1 86 ? 10.111 -0.646 -15.074 1.00 88.38 86 VAL A N 1
ATOM 629 C CA . VAL A 1 86 ? 9.237 -0.129 -14.011 1.00 88.38 86 VAL A CA 1
ATOM 630 C C . VAL A 1 86 ? 7.769 -0.210 -14.416 1.00 88.38 86 VAL A C 1
ATOM 632 O O . VAL A 1 86 ? 7.447 -0.256 -15.601 1.00 88.38 86 VAL A O 1
ATOM 635 N N . LEU A 1 87 ? 6.876 -0.220 -13.429 1.00 90.38 87 LEU A N 1
ATOM 636 C CA . LEU A 1 87 ? 5.441 -0.042 -13.650 1.00 90.38 87 LEU A CA 1
ATOM 637 C C . LEU A 1 87 ? 5.139 1.357 -14.224 1.00 90.38 87 LEU A C 1
ATOM 639 O O . LEU A 1 87 ? 5.700 2.350 -13.757 1.00 90.38 87 LEU A O 1
ATOM 643 N N . ASP A 1 88 ? 4.217 1.451 -15.190 1.00 91.50 88 ASP A N 1
ATOM 644 C CA . ASP A 1 88 ? 3.858 2.746 -15.777 1.00 91.50 88 ASP A CA 1
ATOM 645 C C . ASP 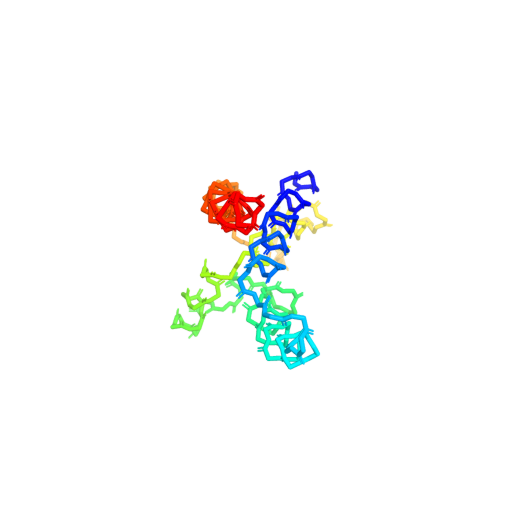A 1 88 ? 3.311 3.717 -14.724 1.00 91.50 88 ASP A C 1
ATOM 647 O O . ASP A 1 88 ? 2.495 3.368 -13.862 1.00 91.50 88 ASP A O 1
ATOM 651 N N . PHE A 1 89 ? 3.689 4.989 -14.857 1.00 91.31 89 PHE A N 1
ATOM 652 C CA . PHE A 1 89 ? 3.304 6.046 -13.922 1.00 91.31 89 PHE A CA 1
ATOM 653 C C . PHE A 1 89 ? 1.789 6.206 -13.748 1.00 91.31 89 PHE A C 1
ATOM 655 O O . PHE A 1 89 ? 1.335 6.554 -12.659 1.00 91.31 89 PHE A O 1
ATOM 662 N N . GLN A 1 90 ? 0.998 5.941 -14.790 1.00 94.19 90 GLN A N 1
ATOM 663 C CA . GLN A 1 90 ? -0.464 6.009 -14.714 1.00 94.19 90 GLN A CA 1
ATOM 664 C C . GLN A 1 90 ? -1.021 4.961 -13.742 1.00 94.19 90 GLN A C 1
ATOM 666 O O . GLN A 1 90 ? -1.837 5.297 -12.883 1.00 94.19 90 GLN A O 1
ATOM 671 N N . TRP A 1 91 ? -0.525 3.722 -13.814 1.00 94.81 91 TRP A N 1
ATOM 672 C CA . TRP A 1 91 ? -0.903 2.641 -12.900 1.00 94.81 91 TRP A CA 1
ATOM 673 C C . TRP A 1 91 ? -0.405 2.894 -11.480 1.00 94.81 91 TRP A C 1
ATOM 675 O O . TRP A 1 91 ? -1.128 2.620 -10.525 1.00 94.81 91 TRP A O 1
ATOM 685 N N . VAL A 1 92 ? 0.784 3.484 -11.332 1.00 96.00 92 VAL A N 1
ATOM 686 C CA . VAL A 1 92 ? 1.303 3.928 -10.031 1.00 96.00 92 VAL A CA 1
ATOM 687 C C . VAL A 1 92 ? 0.379 4.950 -9.373 1.00 96.00 92 VAL A C 1
ATOM 689 O O . VAL A 1 92 ? -0.017 4.776 -8.221 1.00 96.00 92 VAL A O 1
ATOM 692 N N . ILE A 1 93 ? 0.016 6.010 -10.098 1.00 96.75 93 ILE A N 1
ATOM 693 C CA . ILE A 1 93 ? -0.861 7.065 -9.579 1.00 96.75 93 ILE A CA 1
ATOM 694 C C . ILE A 1 93 ? -2.229 6.488 -9.230 1.00 96.75 93 ILE A C 1
ATOM 696 O O . ILE A 1 93 ? -2.729 6.736 -8.135 1.00 96.75 93 ILE A O 1
ATOM 700 N N . LEU A 1 94 ? -2.811 5.692 -10.130 1.00 97.06 94 LEU A N 1
ATOM 701 C CA . LEU A 1 94 ? -4.103 5.055 -9.907 1.00 97.06 94 LEU A CA 1
ATOM 702 C C . LEU A 1 94 ? -4.073 4.164 -8.657 1.00 97.06 94 LEU A C 1
ATOM 704 O O . LEU A 1 94 ? -4.938 4.299 -7.796 1.00 97.06 94 LEU A O 1
ATOM 708 N N . GLY A 1 95 ? -3.059 3.306 -8.522 1.00 96.75 95 GLY A N 1
ATOM 709 C CA . GLY A 1 95 ? -2.901 2.410 -7.377 1.00 96.75 95 GLY A CA 1
ATOM 710 C C . GLY A 1 95 ? -2.768 3.155 -6.049 1.00 96.75 95 GLY A C 1
ATOM 711 O O . GLY A 1 95 ? -3.428 2.796 -5.071 1.00 96.75 95 GLY A O 1
ATOM 712 N N . LEU A 1 96 ? -1.988 4.241 -6.015 1.00 97.19 96 LEU A N 1
ATOM 713 C CA . LEU A 1 96 ? -1.871 5.097 -4.830 1.00 97.19 96 LEU A CA 1
ATOM 714 C C . LEU A 1 96 ? -3.194 5.792 -4.491 1.00 97.19 96 LEU A C 1
ATOM 716 O O . LEU A 1 96 ? -3.596 5.787 -3.331 1.00 97.19 96 LEU A O 1
ATOM 720 N N . LEU A 1 97 ? -3.897 6.357 -5.476 1.00 98.06 97 LEU A N 1
ATOM 721 C CA . LEU A 1 97 ? -5.185 7.023 -5.249 1.00 98.06 97 LEU A CA 1
ATOM 722 C C . LEU A 1 97 ? -6.257 6.049 -4.750 1.00 98.06 97 LEU A C 1
ATOM 724 O O . LEU A 1 97 ? -6.965 6.363 -3.794 1.00 98.06 97 LEU A O 1
ATOM 728 N N . VAL A 1 98 ? -6.346 4.858 -5.350 1.00 97.75 98 VAL A N 1
ATOM 729 C CA . VAL A 1 98 ? -7.262 3.793 -4.915 1.00 97.75 98 VAL A CA 1
ATOM 730 C C . VAL A 1 98 ? -6.937 3.355 -3.491 1.00 97.75 98 VAL A C 1
ATOM 732 O O . VAL A 1 98 ? -7.842 3.242 -2.666 1.00 97.75 98 VAL A O 1
ATOM 735 N N . THR A 1 99 ? -5.654 3.168 -3.177 1.00 96.94 99 THR A N 1
ATOM 736 C CA . THR A 1 99 ? -5.205 2.815 -1.826 1.00 96.94 99 THR A CA 1
ATOM 737 C C . THR A 1 99 ? -5.609 3.883 -0.816 1.00 96.94 99 THR A C 1
ATOM 739 O O . THR A 1 99 ? -6.224 3.560 0.200 1.00 96.94 99 THR A O 1
ATOM 742 N N . ILE A 1 100 ? -5.298 5.152 -1.099 1.00 98.00 100 ILE A N 1
ATOM 743 C CA . ILE A 1 100 ? -5.644 6.276 -0.226 1.00 98.00 100 ILE A CA 1
ATOM 744 C C . ILE A 1 100 ? -7.151 6.300 0.005 1.00 98.00 100 ILE A C 1
ATOM 746 O O . ILE A 1 100 ? -7.579 6.328 1.152 1.00 98.00 100 ILE A O 1
ATOM 750 N N . ALA A 1 101 ? -7.958 6.252 -1.055 1.00 98.00 101 ALA A N 1
ATOM 751 C CA . ALA A 1 101 ? -9.410 6.300 -0.934 1.00 98.00 101 ALA A CA 1
ATOM 752 C C . ALA A 1 101 ? -9.949 5.136 -0.088 1.00 98.00 101 ALA A C 1
ATOM 754 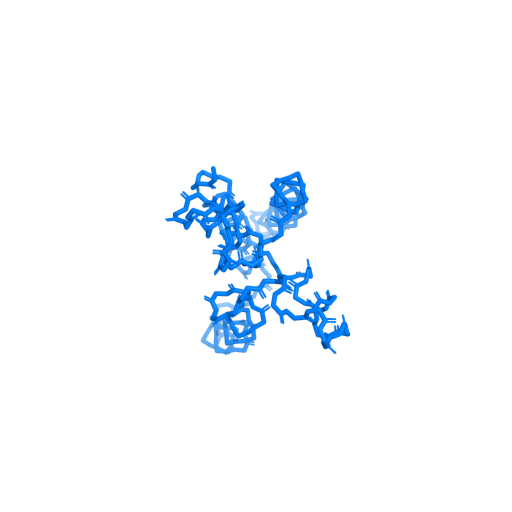O O . ALA A 1 101 ? -10.731 5.357 0.837 1.00 98.00 101 ALA A O 1
ATOM 755 N N . LEU A 1 102 ? -9.495 3.910 -0.359 1.00 97.31 102 LEU A N 1
ATOM 756 C CA . LEU A 1 102 ? -9.933 2.712 0.351 1.00 97.31 102 LEU A CA 1
ATOM 757 C C . LEU A 1 102 ? -9.580 2.775 1.842 1.00 97.31 102 LEU A C 1
ATOM 759 O O . LEU A 1 102 ? -10.465 2.681 2.693 1.00 97.31 102 LEU A O 1
ATOM 763 N N . PHE A 1 103 ? -8.301 2.954 2.172 1.00 96.69 103 PHE A N 1
ATOM 764 C CA . PHE A 1 103 ? -7.846 2.925 3.561 1.00 96.69 103 PHE A CA 1
ATOM 765 C C . PHE A 1 103 ? -8.238 4.183 4.335 1.00 96.69 103 PHE A C 1
ATOM 767 O O . PHE A 1 103 ? -8.488 4.107 5.532 1.00 96.69 103 PHE A O 1
ATOM 774 N N . LEU A 1 104 ? -8.383 5.340 3.688 1.00 96.94 104 LEU A N 1
ATOM 775 C CA . LEU A 1 104 ? -8.898 6.522 4.374 1.00 96.94 104 LEU A CA 1
ATOM 776 C C . LEU A 1 104 ? -10.358 6.311 4.791 1.00 96.94 104 LEU A C 1
ATOM 778 O O . LEU A 1 104 ? -10.706 6.586 5.937 1.00 96.94 104 LEU A O 1
ATOM 782 N N . VAL A 1 105 ? -11.199 5.758 3.909 1.00 96.94 105 VAL A N 1
ATOM 783 C CA . VAL A 1 105 ? -12.598 5.442 4.241 1.00 96.94 105 VAL A CA 1
ATOM 784 C C . VAL A 1 105 ? -12.678 4.401 5.357 1.00 96.94 105 VAL A C 1
ATOM 786 O O . VAL A 1 105 ? -13.447 4.584 6.303 1.00 96.94 105 VAL A O 1
ATOM 789 N N . LEU A 1 106 ? -11.887 3.326 5.283 1.00 96.38 106 LEU A N 1
ATOM 790 C CA . LEU A 1 106 ? -11.862 2.286 6.317 1.00 96.38 106 LEU A CA 1
ATOM 791 C C . LEU A 1 106 ? -11.354 2.826 7.661 1.00 96.38 106 LEU A C 1
ATOM 793 O O . LEU A 1 106 ? -12.004 2.618 8.685 1.00 96.38 106 LEU A O 1
ATOM 797 N N . GLY A 1 107 ? -10.243 3.561 7.653 1.00 95.19 107 GLY A N 1
ATOM 798 C CA . GLY A 1 107 ? -9.639 4.142 8.847 1.00 95.19 107 GLY A CA 1
ATOM 799 C C . GLY A 1 107 ? -10.530 5.180 9.524 1.00 95.19 107 GLY A C 1
ATOM 800 O O . GLY A 1 107 ? -10.710 5.126 10.737 1.00 95.19 107 GLY A O 1
ATOM 801 N N . VAL A 1 108 ? -11.161 6.080 8.762 1.00 95.94 108 VAL A N 1
ATOM 802 C CA . VAL A 1 108 ? -12.101 7.072 9.315 1.00 95.94 108 VAL A CA 1
ATOM 803 C C . VAL A 1 108 ? -13.337 6.389 9.902 1.00 95.94 108 VAL A C 1
ATOM 805 O O . VAL A 1 108 ? -13.755 6.731 11.006 1.00 95.94 108 VAL A O 1
ATOM 808 N N . ARG A 1 109 ? -13.908 5.387 9.220 1.00 94.19 109 ARG A N 1
ATOM 809 C CA . ARG A 1 109 ? -15.047 4.619 9.755 1.00 94.19 109 ARG A CA 1
ATOM 810 C C . ARG A 1 109 ? -14.685 3.890 11.047 1.00 94.19 109 ARG A C 1
ATOM 812 O O . ARG A 1 109 ? -15.442 3.958 12.014 1.00 94.19 109 ARG A O 1
ATOM 819 N N . GLY A 1 110 ? -13.526 3.230 11.077 1.00 92.19 110 GLY A N 1
ATOM 820 C CA . GLY A 1 110 ? -13.017 2.566 12.275 1.00 92.19 110 GLY A CA 1
ATOM 821 C C . GLY A 1 110 ? -12.805 3.553 13.422 1.00 92.19 110 GLY A C 1
ATOM 822 O O . GLY A 1 110 ? -13.250 3.299 14.540 1.00 92.19 110 GLY A O 1
ATOM 823 N N . PHE A 1 111 ? -12.225 4.719 13.133 1.00 91.94 111 PHE A N 1
ATOM 824 C CA . PHE A 1 111 ? -12.028 5.785 14.111 1.00 91.94 111 PHE A CA 1
ATOM 825 C C . PHE A 1 111 ? -13.354 6.270 14.708 1.00 91.94 111 PHE A C 1
ATOM 827 O O . PHE A 1 111 ? -13.518 6.245 15.925 1.00 91.94 111 PHE A O 1
ATOM 834 N N . VAL A 1 112 ? -14.329 6.633 13.868 1.00 93.06 112 VAL A N 1
ATOM 835 C CA . VAL A 1 112 ? -15.647 7.111 14.320 1.00 93.06 112 VAL A CA 1
ATOM 836 C C . VAL A 1 112 ? -16.364 6.053 15.160 1.00 93.06 112 VAL A C 1
ATOM 838 O O . VAL A 1 112 ? -16.898 6.376 16.218 1.00 93.06 112 VAL A O 1
ATOM 841 N N . SER A 1 113 ? -16.322 4.779 14.753 1.00 89.50 113 SER A N 1
ATOM 842 C CA . SER A 1 113 ? -16.954 3.694 15.520 1.00 89.50 113 SER A CA 1
ATOM 843 C C . SER A 1 113 ? -16.363 3.496 16.920 1.00 89.50 113 SER A C 1
ATOM 845 O O . SER A 1 113 ? -17.063 3.025 17.815 1.00 89.50 113 SER A O 1
ATOM 847 N N . ARG A 1 114 ? -15.086 3.852 17.116 1.00 84.19 114 ARG A N 1
ATOM 848 C CA . ARG A 1 114 ? -14.417 3.793 18.421 1.00 84.19 114 ARG A CA 1
ATOM 849 C C . ARG A 1 114 ? -14.575 5.077 19.226 1.00 84.19 114 ARG A C 1
ATOM 851 O O . ARG A 1 114 ? -14.606 4.987 20.439 1.00 84.19 114 ARG A O 1
ATOM 858 N N . ALA A 1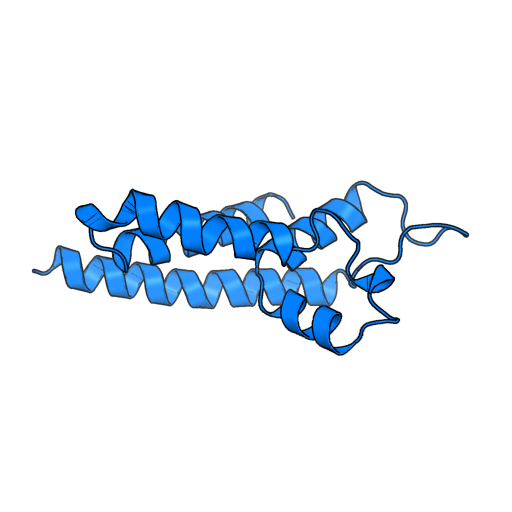 115 ? -14.660 6.235 18.574 1.00 85.19 115 ALA A N 1
ATOM 859 C CA . ALA A 1 115 ? -14.762 7.533 19.241 1.00 85.19 115 ALA A CA 1
ATOM 860 C C . ALA A 1 115 ? -16.169 7.838 19.781 1.00 85.19 115 ALA A C 1
ATOM 862 O O . ALA A 1 115 ? -16.309 8.617 20.715 1.00 85.19 115 ALA A O 1
ATOM 863 N N . VAL A 1 116 ? -17.209 7.262 19.168 1.00 83.56 116 VAL A N 1
ATOM 864 C CA . VAL A 1 116 ? -18.614 7.435 19.589 1.00 83.56 116 VAL A CA 1
ATOM 865 C C . VAL A 1 116 ? -19.038 6.384 20.634 1.00 83.56 116 VAL A C 1
ATOM 867 O O . VAL A 1 116 ? -20.141 6.453 21.169 1.00 83.56 116 VAL A O 1
ATOM 870 N N . ARG A 1 117 ? -18.167 5.416 20.940 1.00 55.12 117 ARG A N 1
ATOM 871 C CA . ARG A 1 117 ? -18.317 4.487 22.069 1.00 55.12 117 ARG A CA 1
ATOM 872 C C . ARG A 1 117 ? -17.631 5.039 23.307 1.00 55.12 117 ARG A C 1
ATOM 874 O O . ARG A 1 117 ? -18.188 4.796 24.396 1.00 55.12 117 ARG A O 1
#

Foldseek 3Di:
DVVLLVLLVVLQVLLCVLVDDPVCPVVCCVVPVVCLCVLACQPHALVRCPVVVVSSVSSLVRLNNLVNLLVQPVPWDPDDVPTGDHDDNVSSVVSSVVSSVVSNVNSVVSVVVVVVD